Protein AF-A0A1H0NWE5-F1 (afdb_monomer)

Radius of gyration: 13.8 Å; Cα contacts (8 Å, |Δi|>4): 120; chains: 1; bounding box: 30×24×43 Å

Sequence (78 aa):
MKTTYVRGLLVHLIPYRVNAHTWLPRAVIEVPKSKEISQLILDIEVKSEDQANIKMLLEAHASIQTDAWQLFHRTSGT

Nearest PDB structures (foldseek):
  4ge6-assembly1_A  TM=7.300E-01  e=3.254E-01  Homo sapiens
  2pa5-assembly2_B  TM=6.361E-01  e=4.080E-01  Homo sapiens
  6iwd-assembly1_A-2  TM=4.955E-01  e=3.856E-01  Homo sapiens
  1lar-assembly2_B  TM=4.956E-01  e=4.317E-01  Homo sapiens
  6kr4-assembly3_C  TM=5.075E-01  e=6.059E-01  Homo sapiens

Solvent-accessible surface area (backbone atoms only — not comparable to full-atom values): 4552 Å² total; per-residue (Å²): 125,53,77,46,81,54,100,83,28,41,35,38,43,41,85,37,74,79,54,92,50,36,31,45,39,28,41,37,40,32,36,77,87,80,66,49,73,49,81,43,79,45,85,40,85,41,58,77,87,47,62,76,54,53,57,54,53,49,54,54,50,52,50,54,51,52,51,52,54,53,48,50,58,63,69,62,69,119

Mean predicted aligned error: 7.63 Å

Structure (mmCIF, N/CA/C/O backbone):
data_AF-A0A1H0NWE5-F1
#
_entry.id   AF-A0A1H0NWE5-F1
#
loop_
_atom_site.group_PDB
_atom_site.id
_atom_site.type_symbol
_atom_site.label_atom_id
_atom_site.label_alt_id
_atom_site.label_comp_id
_atom_site.label_asym_id
_atom_site.label_entity_id
_atom_site.label_seq_id
_atom_site.pdbx_PDB_ins_code
_atom_site.Cartn_x
_atom_site.Cartn_y
_atom_site.Cartn_z
_atom_site.occupancy
_atom_site.B_iso_or_equiv
_atom_site.auth_seq_id
_atom_site.auth_comp_id
_atom_site.auth_asym_id
_atom_site.auth_atom_id
_atom_site.pdbx_PDB_model_num
ATOM 1 N N . MET A 1 1 ? -1.363 12.034 5.639 1.00 64.69 1 MET A N 1
ATOM 2 C CA . MET A 1 1 ? -0.878 11.032 4.662 1.00 64.69 1 MET A CA 1
ATOM 3 C C . MET A 1 1 ? 0.601 10.807 4.904 1.00 64.69 1 MET A C 1
ATOM 5 O O . MET A 1 1 ? 1.301 11.782 5.149 1.00 64.69 1 MET A O 1
ATOM 9 N N . LYS A 1 2 ? 1.064 9.555 4.873 1.00 76.81 2 LYS A N 1
ATOM 10 C CA . LYS A 1 2 ? 2.495 9.226 4.935 1.00 76.81 2 LYS A CA 1
ATOM 11 C C . LYS A 1 2 ? 2.890 8.575 3.614 1.00 76.81 2 LYS A C 1
ATOM 13 O O . LYS A 1 2 ? 2.219 7.640 3.184 1.00 76.81 2 LYS A O 1
ATOM 18 N N . THR A 1 3 ? 3.961 9.069 3.004 1.00 79.56 3 THR A N 1
ATOM 19 C CA . THR A 1 3 ? 4.585 8.450 1.832 1.00 79.56 3 THR A CA 1
ATOM 20 C C . THR A 1 3 ? 5.823 7.690 2.289 1.00 79.56 3 THR A C 1
ATOM 22 O O . THR A 1 3 ? 6.651 8.246 3.012 1.00 79.56 3 THR A O 1
ATOM 25 N N . THR A 1 4 ? 5.949 6.433 1.883 1.00 79.12 4 THR A N 1
ATOM 26 C CA . THR A 1 4 ? 7.096 5.570 2.183 1.00 79.12 4 THR A CA 1
ATOM 27 C C . THR A 1 4 ? 7.684 5.056 0.871 1.00 79.12 4 THR A C 1
ATOM 29 O O . THR A 1 4 ? 6.943 4.754 -0.059 1.00 79.12 4 THR A O 1
ATOM 32 N N . TYR A 1 5 ? 9.011 4.958 0.782 1.00 78.69 5 TYR A N 1
ATOM 33 C CA . TYR A 1 5 ? 9.681 4.358 -0.371 1.00 78.69 5 TYR A CA 1
ATOM 34 C C . TYR A 1 5 ? 9.879 2.858 -0.141 1.00 78.69 5 TYR A C 1
ATOM 36 O O . TYR A 1 5 ? 10.484 2.467 0.858 1.00 78.69 5 TYR A O 1
ATOM 44 N N . VAL A 1 6 ? 9.383 2.021 -1.051 1.00 78.19 6 VAL A N 1
ATOM 45 C CA . VAL A 1 6 ? 9.469 0.557 -0.958 1.00 78.19 6 VAL A CA 1
ATOM 46 C C . VAL A 1 6 ? 9.975 0.009 -2.287 1.00 78.19 6 VAL A C 1
ATOM 48 O O . VAL A 1 6 ? 9.310 0.130 -3.308 1.00 78.19 6 VAL A O 1
ATOM 51 N N . ARG A 1 7 ? 11.177 -0.585 -2.281 1.00 76.75 7 ARG A N 1
ATOM 52 C CA . ARG A 1 7 ? 11.771 -1.316 -3.424 1.00 76.75 7 ARG A CA 1
ATOM 53 C C . ARG A 1 7 ? 11.720 -0.581 -4.773 1.00 76.75 7 ARG A C 1
ATOM 55 O O . ARG A 1 7 ? 11.535 -1.204 -5.815 1.00 76.75 7 ARG A O 1
ATOM 62 N N . GLY A 1 8 ? 11.915 0.735 -4.767 1.00 75.25 8 GLY A N 1
ATOM 63 C CA . GLY A 1 8 ? 11.896 1.532 -5.996 1.00 75.25 8 GLY A CA 1
ATOM 64 C C . GLY A 1 8 ? 10.567 2.226 -6.294 1.00 75.25 8 GLY A C 1
ATOM 65 O O . GLY A 1 8 ? 10.505 2.986 -7.255 1.00 75.25 8 GLY A O 1
ATOM 66 N N . LEU A 1 9 ? 9.530 1.975 -5.493 1.00 78.38 9 LEU A N 1
ATOM 67 C CA . LEU A 1 9 ? 8.186 2.525 -5.649 1.00 78.38 9 LEU A CA 1
ATOM 68 C C . LEU A 1 9 ? 7.852 3.487 -4.507 1.00 78.38 9 LEU A C 1
ATOM 70 O O . LEU A 1 9 ? 8.302 3.317 -3.370 1.00 78.38 9 LEU A O 1
ATOM 74 N N . LEU A 1 10 ? 7.046 4.499 -4.811 1.00 82.0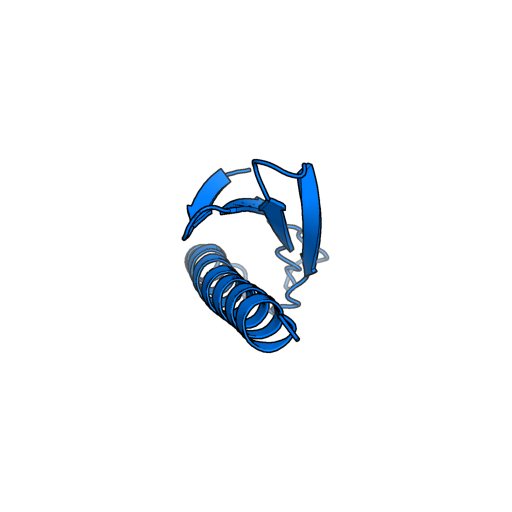6 10 LEU A N 1
ATOM 75 C CA . LEU A 1 10 ? 6.454 5.381 -3.812 1.00 82.06 10 LEU A CA 1
ATOM 76 C C . LEU A 1 10 ? 5.128 4.780 -3.355 1.00 82.06 10 LEU A C 1
ATOM 78 O O . LEU A 1 10 ? 4.286 4.440 -4.176 1.00 82.06 10 LEU A O 1
ATOM 82 N N . VAL A 1 11 ? 4.941 4.642 -2.046 1.00 80.25 11 VAL A N 1
ATOM 83 C CA . VAL A 1 11 ? 3.716 4.100 -1.452 1.00 80.25 11 VAL A CA 1
ATOM 84 C C . VAL A 1 11 ? 3.077 5.163 -0.573 1.00 80.25 11 VAL A C 1
ATOM 86 O O . VAL A 1 11 ? 3.645 5.568 0.443 1.00 80.25 11 VAL A O 1
ATOM 89 N N . HIS A 1 12 ? 1.879 5.606 -0.937 1.00 83.00 12 HIS A N 1
ATOM 90 C CA . HIS A 1 12 ? 1.100 6.585 -0.188 1.00 83.00 12 HIS A CA 1
ATOM 91 C C . HIS A 1 12 ? 0.030 5.880 0.636 1.00 83.00 12 HIS A C 1
ATOM 93 O O . HIS A 1 12 ? -0.909 5.303 0.089 1.00 83.00 12 HIS A O 1
ATOM 99 N N . LEU A 1 13 ? 0.155 5.957 1.960 1.00 78.56 13 LEU A N 1
ATOM 100 C CA . LEU A 1 13 ? -0.809 5.378 2.888 1.00 78.56 13 LEU A CA 1
ATOM 101 C C . LEU A 1 13 ? -1.903 6.391 3.220 1.00 78.56 13 LEU A C 1
ATOM 103 O O . LEU A 1 13 ? -1.636 7.475 3.763 1.00 78.56 13 LEU A O 1
ATOM 107 N N . ILE A 1 14 ? -3.138 6.016 2.903 1.00 81.50 14 ILE A N 1
ATOM 108 C CA . ILE A 1 14 ? -4.334 6.840 3.044 1.00 81.50 14 ILE A CA 1
ATOM 109 C C . ILE A 1 14 ? -5.310 6.108 3.968 1.00 81.50 14 ILE A C 1
ATOM 111 O O . ILE A 1 14 ? -6.029 5.214 3.523 1.00 81.50 14 ILE A O 1
ATOM 115 N N . PRO A 1 15 ? -5.364 6.452 5.262 1.00 75.25 15 PRO A N 1
ATOM 116 C CA . PRO A 1 15 ? -6.407 5.930 6.129 1.00 75.25 15 PRO A CA 1
ATOM 117 C C . PRO A 1 15 ? -7.756 6.527 5.704 1.00 75.25 15 PRO A C 1
ATOM 119 O O . PRO A 1 15 ? -7.882 7.743 5.564 1.00 75.25 15 PRO A O 1
ATOM 122 N N . TYR A 1 16 ? -8.768 5.683 5.505 1.00 78.12 16 TYR A N 1
ATOM 123 C CA . TYR A 1 16 ? -10.132 6.115 5.200 1.00 78.12 16 TYR A CA 1
ATOM 124 C C . TYR A 1 16 ? -11.097 5.410 6.148 1.00 78.12 16 TYR A C 1
ATOM 126 O O . TYR A 1 16 ? -11.126 4.184 6.198 1.00 78.12 16 TYR A O 1
ATOM 134 N N . ARG A 1 17 ? -11.859 6.173 6.931 1.00 80.50 17 ARG A N 1
ATOM 135 C CA . ARG A 1 17 ? -12.871 5.634 7.844 1.00 80.50 17 ARG A CA 1
ATOM 136 C C . ARG A 1 17 ? -14.222 5.650 7.146 1.00 80.50 17 ARG A C 1
ATOM 138 O O . ARG A 1 17 ? -14.623 6.698 6.653 1.00 80.50 17 ARG A O 1
ATOM 145 N N . VAL A 1 18 ? -14.919 4.518 7.138 1.00 83.12 18 VAL A N 1
ATOM 146 C CA . VAL A 1 18 ? -16.253 4.413 6.518 1.00 83.12 18 VAL A CA 1
ATOM 147 C C . VAL A 1 18 ? -17.349 4.593 7.552 1.00 83.12 18 VAL A C 1
ATOM 149 O O . VAL A 1 18 ? -18.354 5.241 7.284 1.00 83.12 18 VAL A O 1
ATOM 152 N N . ASN A 1 19 ? -17.156 4.036 8.747 1.00 84.38 19 ASN A N 1
ATOM 153 C CA . ASN A 1 19 ? -18.104 4.153 9.848 1.00 84.38 19 ASN A CA 1
ATOM 154 C C . ASN A 1 19 ? -17.384 4.039 11.208 1.00 84.38 19 ASN A C 1
ATOM 156 O O . ASN A 1 19 ? -16.153 4.079 11.293 1.00 84.38 19 ASN A O 1
ATOM 160 N N . ALA A 1 20 ? -18.149 3.922 12.295 1.00 77.19 20 ALA A N 1
ATOM 161 C CA . ALA A 1 20 ? -17.610 3.852 13.649 1.00 77.19 20 ALA A CA 1
ATOM 162 C C . ALA A 1 20 ? -16.609 2.695 13.871 1.00 77.19 20 ALA A C 1
ATOM 164 O O . ALA A 1 20 ? -15.664 2.876 14.640 1.00 77.19 20 ALA A O 1
ATOM 165 N N . HIS A 1 21 ? -16.766 1.578 13.159 1.00 74.94 21 HIS A N 1
ATOM 166 C CA . HIS A 1 21 ? -16.046 0.318 13.371 1.00 74.94 21 HIS A CA 1
ATOM 167 C C . HIS A 1 21 ? -15.274 -0.187 12.138 1.00 74.94 21 HIS A C 1
ATOM 169 O O . HIS A 1 21 ? -14.536 -1.160 12.237 1.00 74.94 21 HIS A O 1
ATOM 175 N N . THR A 1 22 ? -15.405 0.471 10.984 1.00 74.75 22 THR A N 1
ATOM 176 C CA . THR A 1 22 ? -14.802 0.020 9.721 1.00 74.75 22 THR A CA 1
ATOM 177 C C . THR A 1 22 ? -13.866 1.072 9.135 1.00 74.75 22 THR A C 1
ATOM 179 O O . THR A 1 22 ? -14.231 2.247 8.976 1.00 74.75 22 THR A O 1
ATOM 182 N N . TRP A 1 23 ? -12.671 0.624 8.748 1.00 76.12 23 TRP A N 1
ATOM 183 C CA . TRP A 1 23 ? -11.672 1.415 8.040 1.00 76.12 23 TRP A CA 1
ATOM 184 C C . TRP A 1 23 ? -11.335 0.740 6.704 1.00 76.12 23 TRP A C 1
ATOM 186 O O . TRP A 1 23 ? -11.056 -0.446 6.652 1.00 76.12 23 TRP A O 1
ATOM 196 N N . LEU A 1 24 ? -11.296 1.505 5.616 1.00 76.44 24 LEU A N 1
ATOM 197 C CA . LEU A 1 24 ? -10.800 1.045 4.312 1.00 76.44 24 LEU A CA 1
ATOM 198 C C . LEU A 1 24 ? -9.480 1.737 3.997 1.00 76.44 24 LEU A C 1
ATOM 200 O O . LEU A 1 24 ? -9.431 2.634 3.147 1.00 76.44 24 LEU A O 1
ATOM 204 N N . PRO A 1 25 ? -8.405 1.422 4.722 1.00 74.62 25 PRO A N 1
ATOM 205 C CA . PRO A 1 25 ? -7.128 2.028 4.436 1.00 74.62 25 PRO A CA 1
ATOM 206 C C . PRO A 1 25 ? -6.692 1.702 2.995 1.00 74.62 25 PRO A C 1
ATOM 208 O O . PRO A 1 25 ? -6.849 0.590 2.491 1.00 74.62 25 PRO A O 1
ATOM 211 N N . ARG A 1 26 ? -6.148 2.703 2.307 1.00 80.38 26 ARG A N 1
ATOM 212 C CA . ARG A 1 26 ? -5.696 2.595 0.919 1.00 80.38 26 ARG A CA 1
ATOM 213 C C . ARG A 1 26 ? -4.190 2.769 0.858 1.00 80.38 26 ARG A C 1
ATOM 215 O O . ARG A 1 26 ? -3.623 3.584 1.589 1.00 80.38 26 ARG A O 1
ATOM 222 N N . ALA A 1 27 ? -3.562 2.032 -0.041 1.00 78.44 27 ALA A N 1
ATOM 223 C CA . ALA A 1 27 ? -2.185 2.245 -0.441 1.00 78.44 27 ALA A CA 1
ATOM 224 C C . ALA A 1 27 ? -2.183 2.603 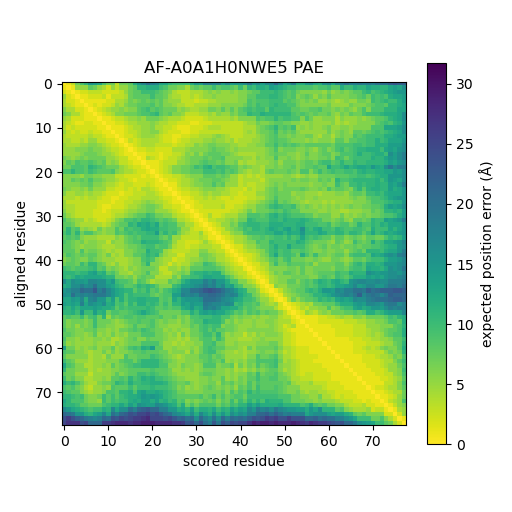-1.927 1.00 78.44 27 ALA A C 1
ATOM 226 O O . ALA A 1 27 ? -2.722 1.866 -2.747 1.00 78.44 27 ALA A O 1
ATOM 227 N N . VAL A 1 28 ? -1.604 3.744 -2.278 1.00 80.81 28 VAL A N 1
ATOM 228 C CA . VAL A 1 28 ? -1.375 4.106 -3.681 1.00 80.81 28 VAL A CA 1
ATOM 229 C C . VAL A 1 28 ? 0.091 3.868 -3.980 1.00 80.81 28 VAL A C 1
ATOM 231 O O . VAL A 1 28 ? 0.946 4.428 -3.300 1.00 80.81 28 VAL A O 1
ATOM 234 N N . ILE A 1 29 ? 0.367 3.020 -4.962 1.00 79.88 29 ILE A N 1
ATOM 235 C CA . ILE A 1 29 ? 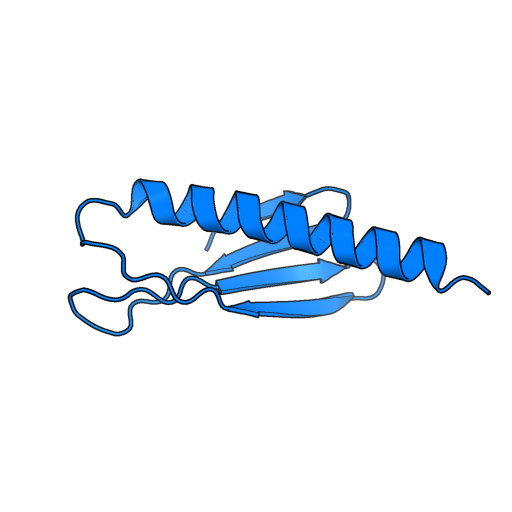1.707 2.711 -5.440 1.00 79.88 29 ILE A CA 1
ATOM 236 C C . ILE A 1 29 ? 1.959 3.568 -6.682 1.00 79.88 29 ILE A C 1
ATOM 238 O O . ILE A 1 29 ? 1.210 3.489 -7.651 1.00 79.88 29 ILE A O 1
ATOM 242 N N . GLU A 1 30 ? 3.009 4.380 -6.658 1.00 82.12 30 GLU A N 1
ATOM 243 C CA . GLU A 1 30 ? 3.487 5.162 -7.798 1.00 82.12 30 GLU A CA 1
ATOM 244 C C . GLU A 1 30 ? 4.863 4.644 -8.232 1.00 82.12 30 GLU A C 1
ATOM 246 O O . GLU A 1 30 ? 5.793 4.529 -7.424 1.00 82.12 30 GLU A O 1
ATOM 251 N N . VAL A 1 31 ? 5.012 4.376 -9.532 1.00 80.81 31 VAL A N 1
ATOM 252 C CA . VAL A 1 31 ? 6.306 4.108 -10.165 1.00 80.81 31 VAL A CA 1
ATOM 253 C C . VAL A 1 31 ? 6.984 5.451 -10.472 1.00 80.81 31 VAL A C 1
ATOM 255 O O . VAL A 1 31 ? 6.534 6.170 -11.367 1.00 80.81 31 VAL A O 1
ATOM 258 N N . PRO A 1 32 ? 8.101 5.816 -9.813 1.00 75.25 32 PRO A N 1
ATOM 259 C CA . PRO A 1 32 ? 8.649 7.171 -9.905 1.00 75.25 32 PRO A CA 1
ATOM 260 C C . PRO A 1 32 ? 9.065 7.585 -11.321 1.00 75.25 32 PRO A C 1
ATOM 262 O O . PRO A 1 32 ? 8.990 8.766 -11.657 1.00 75.25 32 PRO A O 1
ATOM 265 N N . LYS A 1 33 ? 9.517 6.617 -12.134 1.00 78.12 33 LYS A N 1
ATOM 266 C CA . LYS A 1 33 ? 10.036 6.843 -13.492 1.00 78.12 33 LYS A CA 1
ATOM 267 C C . LYS A 1 33 ? 8.939 6.992 -14.545 1.00 78.12 33 LYS A C 1
ATOM 269 O O . LYS A 1 33 ? 9.031 7.891 -15.369 1.00 78.12 33 LYS A O 1
ATOM 274 N N . SER A 1 34 ? 7.940 6.108 -14.539 1.00 80.62 34 SER A N 1
ATOM 275 C CA . SER A 1 34 ? 6.854 6.107 -15.531 1.00 80.62 34 SER A CA 1
ATOM 276 C C . SER A 1 34 ? 5.641 6.922 -15.095 1.00 80.62 34 SER A C 1
ATOM 278 O O . SER A 1 34 ? 4.769 7.178 -15.918 1.00 80.62 34 SER A O 1
ATOM 280 N N . LYS A 1 35 ? 5.572 7.320 -13.815 1.00 77.38 35 LYS A N 1
ATOM 281 C CA . LYS A 1 35 ? 4.377 7.907 -13.189 1.00 77.38 35 LYS A CA 1
ATOM 282 C C . LYS A 1 35 ? 3.142 7.013 -13.292 1.00 77.38 35 LYS A C 1
ATOM 284 O O . LYS A 1 35 ? 2.022 7.492 -13.16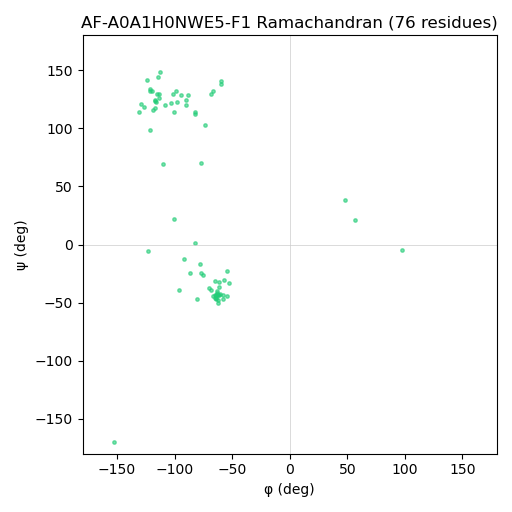0 1.00 77.38 35 LYS A O 1
ATOM 289 N N . GLU A 1 36 ? 3.342 5.715 -13.503 1.00 80.31 36 GLU A N 1
ATOM 290 C CA . GLU A 1 36 ? 2.269 4.736 -13.435 1.00 80.31 36 GLU A CA 1
ATOM 291 C C . GLU A 1 36 ? 1.772 4.641 -11.993 1.00 80.31 36 GLU A C 1
ATOM 293 O O . GLU A 1 36 ? 2.570 4.549 -11.055 1.00 80.31 36 GLU A O 1
ATOM 298 N N . ILE A 1 37 ? 0.452 4.696 -11.830 1.00 76.25 37 ILE A N 1
ATOM 299 C CA . ILE A 1 37 ? -0.207 4.667 -10.531 1.00 76.25 37 ILE A CA 1
ATOM 300 C C . ILE A 1 37 ? -1.059 3.408 -10.465 1.00 76.25 37 ILE A C 1
ATOM 302 O O . ILE A 1 37 ? -1.956 3.212 -11.281 1.00 76.25 37 ILE A O 1
ATOM 306 N N . SER A 1 38 ? -0.811 2.593 -9.448 1.00 74.44 38 SER A N 1
ATOM 307 C CA . SER A 1 38 ? -1.671 1.480 -9.075 1.00 74.44 38 SER A CA 1
ATOM 308 C C . SER A 1 38 ? -2.286 1.773 -7.714 1.00 74.44 38 SER A C 1
ATOM 310 O O . SER A 1 38 ? -1.591 2.092 -6.747 1.00 74.44 38 SER A O 1
ATOM 312 N N . GLN A 1 39 ? -3.611 1.714 -7.637 1.00 71.75 39 GLN A N 1
ATOM 313 C CA . GLN A 1 39 ? -4.326 1.920 -6.388 1.00 71.75 39 GLN A CA 1
ATOM 314 C C . GLN A 1 39 ? -4.694 0.578 -5.784 1.00 71.75 39 GLN A C 1
ATOM 316 O O . GLN A 1 39 ? -5.314 -0.264 -6.429 1.00 71.75 39 GLN A O 1
ATOM 321 N N . LEU A 1 40 ? -4.403 0.441 -4.498 1.00 67.00 40 LEU A N 1
ATOM 322 C CA . LEU A 1 40 ? -4.811 -0.699 -3.719 1.00 67.00 40 LEU A CA 1
ATOM 323 C C . LEU A 1 40 ? -5.705 -0.285 -2.555 1.00 67.00 40 LEU A C 1
ATOM 325 O O . LEU A 1 40 ? -5.411 0.644 -1.797 1.00 67.00 40 LEU A O 1
ATOM 329 N N . ILE A 1 41 ? -6.814 -1.000 -2.421 1.00 69.06 41 ILE A N 1
ATOM 330 C CA . ILE A 1 41 ? -7.792 -0.819 -1.357 1.00 69.06 41 ILE A CA 1
ATOM 331 C C . ILE A 1 41 ? -7.794 -2.103 -0.541 1.00 69.06 41 ILE A C 1
ATOM 333 O O . ILE A 1 41 ? -8.028 -3.177 -1.090 1.00 69.06 41 ILE A O 1
ATOM 337 N N . LEU A 1 42 ? -7.525 -1.985 0.756 1.00 66.25 42 LEU A N 1
ATOM 338 C CA . LEU A 1 42 ? -7.672 -3.087 1.692 1.00 66.25 42 LEU A CA 1
ATOM 339 C C . LEU A 1 42 ? -8.889 -2.783 2.563 1.00 66.25 42 LEU A C 1
ATOM 341 O O . LEU A 1 42 ? -8.928 -1.749 3.230 1.00 66.25 42 LEU A O 1
ATOM 345 N N . ASP A 1 43 ? -9.887 -3.659 2.524 1.00 68.75 43 ASP A N 1
ATOM 346 C CA . ASP A 1 43 ? -11.008 -3.593 3.455 1.00 68.75 43 ASP A CA 1
ATOM 347 C C . ASP A 1 43 ? -10.589 -4.271 4.758 1.00 68.75 43 ASP A C 1
ATOM 349 O O . ASP A 1 43 ? -10.271 -5.462 4.759 1.00 68.75 43 ASP A O 1
ATOM 353 N N . ILE A 1 44 ? -10.486 -3.498 5.841 1.00 65.94 44 ILE A N 1
ATOM 354 C CA . ILE A 1 44 ? -10.139 -4.036 7.152 1.00 65.94 44 ILE A CA 1
ATOM 355 C C . ILE A 1 44 ? -11.201 -3.599 8.155 1.00 65.94 44 ILE A C 1
ATOM 357 O O . ILE A 1 44 ? -11.364 -2.422 8.485 1.00 65.94 44 ILE A O 1
ATOM 361 N N . GLU A 1 45 ? -11.879 -4.574 8.736 1.00 67.31 45 GLU A N 1
ATOM 362 C CA . GLU A 1 45 ? -12.661 -4.326 9.934 1.00 67.31 45 GLU A CA 1
ATOM 363 C C . GLU A 1 45 ? -11.694 -4.143 11.113 1.00 67.31 45 GLU A C 1
ATOM 365 O O . GLU A 1 45 ? -11.083 -5.095 11.596 1.00 67.31 45 GLU A O 1
ATOM 370 N N . VAL A 1 46 ? -11.483 -2.892 11.529 1.00 64.25 46 VAL A N 1
ATOM 371 C CA . VAL A 1 46 ? -10.532 -2.546 12.593 1.00 64.25 46 VAL A CA 1
ATOM 372 C C . VAL A 1 46 ? -11.302 -1.928 13.742 1.00 64.25 46 VAL A C 1
ATOM 374 O O . VAL A 1 46 ? -11.882 -0.846 13.604 1.00 64.25 46 VAL A O 1
ATOM 377 N N . LYS A 1 47 ? -11.259 -2.585 14.903 1.00 65.69 47 LYS A N 1
ATOM 378 C CA . LYS A 1 47 ? -11.760 -2.008 16.151 1.00 65.69 47 LYS A CA 1
ATOM 379 C C . LYS A 1 47 ? -10.991 -0.720 16.441 1.00 65.69 47 LYS A C 1
ATOM 381 O O . LYS A 1 47 ? -9.793 -0.632 16.199 1.00 65.69 47 LYS A O 1
ATOM 386 N N . SER A 1 48 ? -11.675 0.308 16.937 1.00 60.66 48 SER A N 1
ATOM 387 C CA . SER A 1 48 ? -11.134 1.672 17.080 1.00 60.66 48 SER A CA 1
ATOM 388 C C . SER A 1 48 ? -9.818 1.773 17.864 1.00 60.66 48 SER A C 1
ATOM 390 O O . SER A 1 48 ? -9.075 2.734 17.683 1.00 60.66 48 SER A O 1
ATOM 392 N N . GLU A 1 49 ? -9.533 0.786 18.707 1.00 65.31 49 GLU A N 1
ATOM 393 C CA . GLU A 1 49 ? -8.325 0.648 19.523 1.00 65.31 49 GLU A CA 1
ATOM 394 C C . GLU A 1 49 ? -7.081 0.148 18.758 1.00 65.31 49 GLU A C 1
ATOM 396 O O . GLU A 1 49 ? -5.958 0.392 19.191 1.00 65.31 49 GLU A O 1
ATOM 401 N N . ASP A 1 50 ? -7.246 -0.425 17.562 1.00 66.00 50 ASP A N 1
ATOM 402 C CA . ASP A 1 50 ? -6.174 -1.057 16.778 1.00 66.00 50 ASP A CA 1
ATOM 403 C C . ASP A 1 50 ? -5.625 -0.176 15.636 1.00 66.00 50 ASP A C 1
ATOM 405 O O . ASP A 1 50 ? -5.004 -0.666 14.689 1.00 66.00 50 ASP A O 1
ATOM 409 N N . GLN A 1 51 ? -5.798 1.151 15.705 1.00 61.88 51 GLN A N 1
ATOM 410 C CA . GLN A 1 51 ? -5.313 2.085 14.672 1.00 61.88 51 GLN A CA 1
ATOM 411 C C . GLN 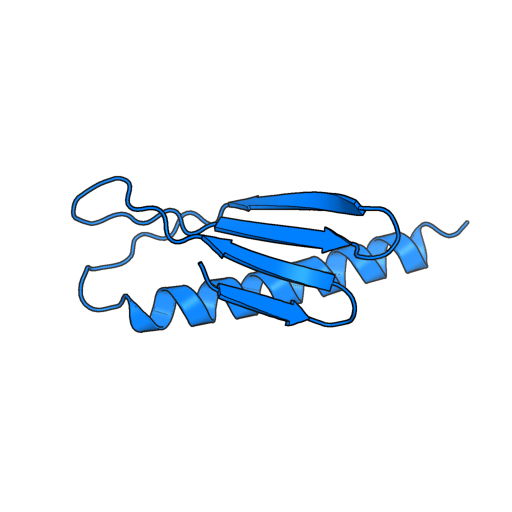A 1 51 ? -3.815 1.932 14.343 1.00 61.88 51 GLN A C 1
ATOM 413 O O . GLN A 1 51 ? -3.415 2.122 13.191 1.00 61.88 51 GLN A O 1
ATOM 418 N N . ALA A 1 52 ? -2.984 1.567 15.324 1.00 64.25 52 ALA A N 1
ATOM 419 C CA . ALA A 1 52 ? -1.556 1.323 15.117 1.00 64.25 52 ALA A CA 1
ATOM 420 C C . ALA A 1 52 ? -1.285 0.119 14.189 1.00 64.25 52 ALA A C 1
ATOM 422 O O . ALA A 1 52 ? -0.329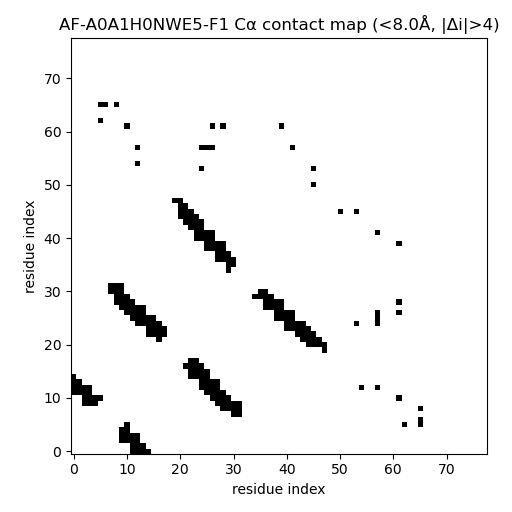 0.146 13.409 1.00 64.25 52 ALA A O 1
ATOM 423 N N . ASN A 1 53 ? -2.164 -0.889 14.199 1.00 71.19 53 ASN A N 1
ATOM 424 C CA . ASN A 1 53 ? -2.039 -2.099 13.383 1.00 71.19 53 ASN A CA 1
ATOM 425 C C . ASN A 1 53 ? -2.395 -1.847 11.910 1.00 71.19 53 ASN A C 1
ATOM 427 O O . ASN A 1 53 ? -1.839 -2.490 11.022 1.00 71.19 53 ASN A O 1
ATOM 431 N N . ILE A 1 54 ? -3.240 -0.849 11.627 1.00 70.31 54 ILE A N 1
ATOM 432 C CA . ILE A 1 54 ? -3.665 -0.487 10.263 1.00 70.31 54 ILE A CA 1
ATOM 433 C C . ILE A 1 54 ? -2.471 -0.133 9.379 1.00 70.31 54 ILE A C 1
ATOM 435 O O . ILE A 1 54 ? -2.354 -0.599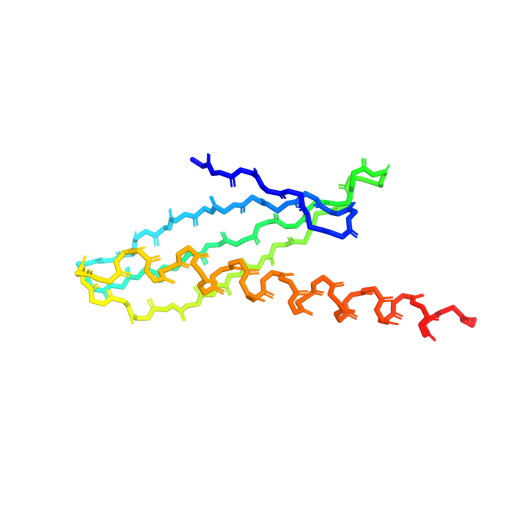 8.246 1.00 70.31 54 ILE A O 1
ATOM 439 N N . LYS A 1 55 ? -1.563 0.697 9.899 1.00 72.62 55 LYS A N 1
ATOM 440 C CA . LYS A 1 55 ? -0.382 1.132 9.152 1.00 72.62 55 LYS A CA 1
ATOM 441 C C . LYS A 1 55 ? 0.525 -0.052 8.814 1.00 72.62 55 LYS A C 1
ATOM 443 O O . LYS A 1 55 ? 0.986 -0.148 7.683 1.00 72.62 55 LYS A O 1
ATOM 448 N N . MET A 1 56 ? 0.750 -0.946 9.773 1.00 76.06 56 MET A N 1
ATOM 449 C CA . MET A 1 56 ? 1.579 -2.134 9.577 1.00 76.06 56 MET A CA 1
ATOM 450 C C . MET A 1 56 ? 0.967 -3.081 8.537 1.00 76.06 56 MET A C 1
ATOM 452 O O . MET A 1 56 ? 1.678 -3.551 7.653 1.00 76.06 56 MET A O 1
ATOM 456 N N . LEU A 1 57 ? -0.351 -3.306 8.592 1.00 72.50 57 LEU A N 1
ATOM 457 C CA . LEU A 1 57 ? -1.072 -4.124 7.610 1.00 72.50 57 LEU A CA 1
ATOM 458 C C . LEU A 1 57 ? -0.958 -3.545 6.196 1.00 72.50 57 LEU A C 1
ATOM 460 O O . LEU A 1 57 ? -0.688 -4.279 5.247 1.00 72.50 57 LEU A O 1
ATOM 464 N N . LEU A 1 58 ? -1.092 -2.225 6.058 1.00 72.62 58 LEU A N 1
ATOM 465 C CA . LEU A 1 58 ? -0.906 -1.548 4.779 1.00 72.62 58 LEU A CA 1
ATOM 466 C C . LEU A 1 58 ? 0.526 -1.642 4.248 1.00 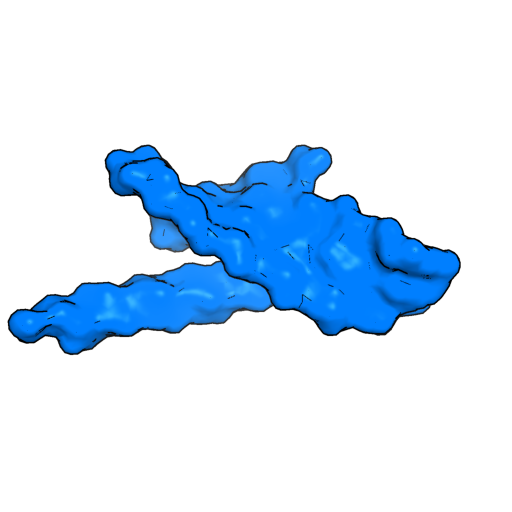72.62 58 LEU A C 1
ATOM 468 O O . LEU A 1 58 ? 0.716 -1.909 3.065 1.00 72.62 58 LEU A O 1
ATOM 472 N N . GLU A 1 59 ? 1.527 -1.402 5.099 1.00 75.44 59 GLU A N 1
ATOM 473 C CA . GLU A 1 59 ? 2.940 -1.477 4.712 1.00 75.44 59 GLU A CA 1
ATOM 474 C C . GLU A 1 59 ? 3.304 -2.911 4.280 1.00 75.44 59 GLU A C 1
ATOM 476 O O . GLU A 1 59 ? 3.947 -3.095 3.244 1.00 75.44 59 GLU A O 1
ATOM 481 N N . ALA A 1 60 ? 2.819 -3.931 5.000 1.00 76.56 60 ALA A N 1
ATOM 482 C CA . ALA A 1 60 ? 3.007 -5.337 4.642 1.00 76.56 60 ALA A CA 1
ATOM 483 C C . ALA A 1 60 ? 2.326 -5.695 3.310 1.00 76.56 60 ALA A C 1
ATOM 485 O O . ALA A 1 60 ? 2.954 -6.290 2.433 1.00 76.56 60 ALA A O 1
ATOM 486 N N . HIS A 1 61 ? 1.068 -5.292 3.123 1.00 73.44 61 HIS A N 1
ATOM 487 C CA . HIS A 1 61 ? 0.327 -5.580 1.898 1.00 73.44 61 HIS A CA 1
ATOM 488 C C . HIS A 1 61 ? 0.938 -4.882 0.672 1.00 73.44 61 HIS A C 1
ATOM 490 O O . HIS A 1 61 ? 1.105 -5.503 -0.378 1.00 73.44 61 HIS A O 1
ATOM 496 N N . ALA A 1 62 ? 1.331 -3.610 0.806 1.00 74.69 62 ALA A N 1
ATOM 497 C CA . ALA A 1 62 ? 1.997 -2.868 -0.262 1.00 74.69 62 ALA A CA 1
ATOM 498 C C . ALA A 1 62 ? 3.333 -3.514 -0.663 1.00 74.69 62 ALA A C 1
ATOM 500 O O . ALA A 1 62 ? 3.661 -3.556 -1.849 1.00 74.69 62 ALA A O 1
ATOM 501 N N . SER A 1 63 ? 4.078 -4.058 0.305 1.00 76.81 63 SER A N 1
ATOM 502 C CA . SER A 1 63 ? 5.314 -4.804 0.047 1.00 76.81 63 SER A CA 1
ATOM 503 C C . SER A 1 63 ? 5.054 -6.065 -0.791 1.00 76.81 63 SER A C 1
ATOM 505 O O . SER A 1 63 ? 5.708 -6.261 -1.811 1.00 76.81 63 SER A O 1
ATOM 507 N N . ILE A 1 64 ? 4.044 -6.871 -0.436 1.00 76.62 64 ILE A N 1
ATOM 508 C CA . ILE A 1 64 ? 3.670 -8.088 -1.186 1.00 76.62 64 ILE A CA 1
ATOM 509 C C . ILE A 1 64 ? 3.241 -7.754 -2.623 1.00 76.62 64 ILE A C 1
ATOM 511 O O . ILE A 1 64 ? 3.651 -8.423 -3.568 1.00 76.62 64 ILE A O 1
ATOM 515 N N . GLN A 1 65 ? 2.440 -6.705 -2.806 1.00 73.00 65 GLN A N 1
ATOM 516 C CA . GLN A 1 65 ? 1.962 -6.276 -4.127 1.00 73.00 65 GLN A CA 1
ATOM 517 C C . GLN A 1 65 ? 3.083 -5.712 -4.998 1.00 73.00 65 GLN A C 1
ATOM 519 O O . GLN A 1 65 ? 3.151 -6.013 -6.188 1.00 73.00 65 GLN A O 1
ATOM 524 N N . THR A 1 66 ? 3.999 -4.953 -4.394 1.00 75.56 66 THR A N 1
ATOM 525 C CA . THR A 1 66 ? 5.220 -4.490 -5.064 1.00 75.56 66 THR A CA 1
ATOM 526 C C . THR A 1 66 ? 6.040 -5.677 -5.570 1.00 75.56 66 THR A C 1
ATOM 528 O O . THR A 1 66 ? 6.501 -5.668 -6.711 1.00 75.56 66 THR A O 1
ATOM 531 N N . ASP A 1 67 ? 6.172 -6.724 -4.757 1.00 78.81 67 ASP A N 1
ATOM 532 C CA . ASP A 1 67 ? 6.906 -7.937 -5.122 1.00 78.81 67 ASP A CA 1
ATOM 533 C C . ASP A 1 67 ? 6.220 -8.711 -6.246 1.00 78.81 67 ASP A C 1
ATOM 535 O O . ASP A 1 67 ? 6.879 -9.111 -7.207 1.00 78.81 67 ASP A O 1
ATOM 539 N N . ALA A 1 68 ? 4.899 -8.869 -6.162 1.00 73.25 68 ALA A N 1
ATOM 540 C CA . ALA A 1 68 ? 4.103 -9.526 -7.190 1.00 73.25 68 ALA A CA 1
ATOM 541 C C . ALA A 1 68 ? 4.169 -8.781 -8.533 1.00 73.25 68 ALA A C 1
ATOM 543 O O . ALA A 1 68 ? 4.363 -9.412 -9.571 1.00 73.25 68 ALA A O 1
ATOM 544 N N . TRP A 1 69 ? 4.078 -7.447 -8.520 1.00 74.00 69 TRP A N 1
ATOM 545 C CA . TRP A 1 69 ? 4.185 -6.612 -9.720 1.00 74.00 69 TRP A CA 1
ATOM 546 C C . TRP A 1 69 ? 5.571 -6.722 -10.364 1.00 74.00 69 TRP A C 1
ATOM 548 O O . TRP A 1 69 ? 5.687 -6.949 -11.569 1.00 74.00 69 TRP A O 1
ATOM 558 N N . GLN A 1 70 ? 6.640 -6.646 -9.562 1.00 75.25 70 GLN A N 1
ATOM 559 C CA . GLN A 1 70 ? 8.002 -6.819 -10.071 1.00 75.25 70 GLN A CA 1
AT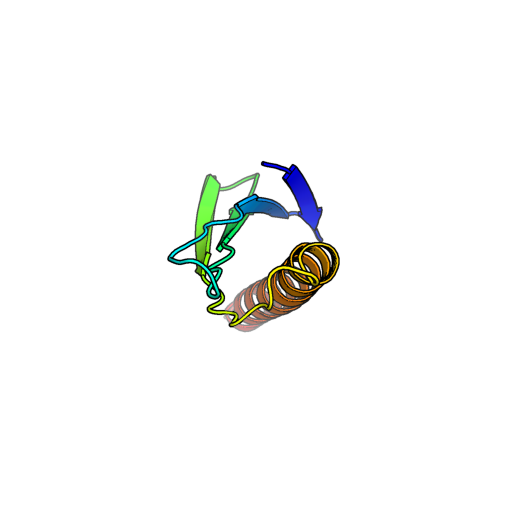OM 560 C C . GLN A 1 70 ? 8.231 -8.220 -10.635 1.00 75.25 70 GLN A C 1
ATOM 562 O O . GLN A 1 70 ? 8.893 -8.349 -11.663 1.00 75.25 70 GLN A O 1
ATOM 567 N N . LEU A 1 71 ? 7.703 -9.263 -9.987 1.00 79.12 71 LEU A N 1
ATOM 568 C CA . LEU A 1 71 ? 7.783 -10.626 -10.502 1.00 79.12 71 LEU A CA 1
ATOM 569 C C . LEU A 1 71 ? 7.050 -10.735 -11.838 1.00 79.12 71 LEU A C 1
ATOM 571 O O . LEU A 1 71 ? 7.659 -11.176 -12.806 1.00 79.12 71 LEU A O 1
ATOM 575 N N . PHE A 1 72 ? 5.801 -10.263 -11.907 1.00 76.31 72 PHE A N 1
ATOM 576 C CA . PHE A 1 72 ? 5.003 -10.270 -13.129 1.00 76.31 72 PHE A CA 1
ATOM 577 C C . PHE A 1 72 ? 5.733 -9.573 -14.278 1.00 76.31 72 PHE A C 1
ATOM 579 O O . PHE A 1 72 ? 5.793 -10.116 -15.373 1.00 76.31 72 PHE A O 1
ATOM 586 N N . HIS A 1 73 ? 6.361 -8.419 -14.055 1.00 70.44 73 HIS A N 1
ATOM 587 C CA . HIS A 1 73 ? 7.103 -7.726 -15.114 1.00 70.44 73 HIS A CA 1
ATOM 588 C C . HIS A 1 73 ? 8.472 -8.322 -15.435 1.00 70.44 73 HIS A C 1
ATOM 590 O O . HIS A 1 73 ? 8.940 -8.178 -16.560 1.00 70.44 73 HIS A O 1
ATOM 596 N N . ARG A 1 74 ? 9.107 -9.031 -14.497 1.00 71.94 74 ARG A N 1
ATOM 597 C CA . ARG A 1 74 ? 10.297 -9.838 -14.805 1.00 71.94 74 ARG A CA 1
ATOM 598 C C . ARG A 1 74 ? 9.942 -11.062 -15.644 1.00 71.94 74 ARG A C 1
ATOM 600 O O . ARG A 1 74 ? 10.721 -11.424 -16.515 1.00 71.94 74 ARG A O 1
ATOM 607 N N . THR A 1 75 ? 8.796 -11.694 -15.391 1.00 67.19 75 THR A N 1
ATOM 608 C CA . THR A 1 75 ? 8.367 -12.912 -16.097 1.00 67.19 75 THR A CA 1
ATOM 609 C C . THR A 1 75 ? 7.607 -12.629 -17.389 1.00 67.19 75 THR A C 1
ATOM 611 O O . THR A 1 75 ? 7.608 -13.474 -18.271 1.00 67.19 75 THR A O 1
ATOM 614 N N . SER A 1 76 ? 6.982 -11.456 -17.521 1.00 62.03 76 SER A N 1
ATOM 615 C CA . SER A 1 76 ? 6.307 -11.010 -18.754 1.00 62.03 76 SER A CA 1
ATOM 616 C C . SER A 1 76 ? 7.273 -10.397 -19.773 1.00 62.03 76 SER A C 1
ATOM 618 O O . SER A 1 76 ? 6.845 -9.944 -20.828 1.00 62.03 76 SER A O 1
ATOM 620 N N . GLY A 1 77 ? 8.572 -10.364 -19.462 1.00 50.62 77 GLY A N 1
ATOM 621 C CA . GLY A 1 77 ? 9.633 -10.084 -20.423 1.00 50.62 77 GLY A CA 1
ATOM 622 C C . GLY A 1 77 ? 9.922 -11.306 -21.299 1.00 50.62 77 GLY A C 1
ATOM 623 O O . GLY A 1 77 ? 10.977 -11.920 -21.154 1.00 50.62 77 GLY A O 1
ATOM 624 N N . THR A 1 78 ? 8.978 -11.640 -22.182 1.00 43.75 78 THR A N 1
ATOM 625 C CA . THR A 1 78 ? 9.173 -12.421 -23.418 1.00 43.75 78 THR A CA 1
ATOM 626 C C . THR A 1 78 ? 8.587 -11.641 -24.575 1.00 43.75 78 THR A C 1
ATOM 628 O O . THR A 1 78 ? 7.404 -11.255 -24.440 1.00 43.75 78 THR A O 1
#

Foldseek 3Di:
DDWDDAPQWIWDWAWAADDQFWIFIKIWIARPPVRDIDIDTDTDRHGPVCPVVSVVVSVVVVNVVVVVVVVCVVVVPD

pLDDT: mean 73.81, std 7.08, range [43.75, 84.38]

Secondary structure (DSSP, 8-state):
-EEEEETTEEEEEE--B-SSSEE--EEEEE-TTT--EEEEE--EE--GGGHHHHHHHHHHHHHHHHHHHHHHHHHS--